Protein AF-A0A964LFG6-F1 (afdb_monomer_lite)

Secondary structure (DSSP, 8-state):
-HHHHHHHHHHHHHHHTT--EEEETTEEEE-GGGHHHHHHHHHHHHHHHHS-------------SSSTT---

Sequence (72 aa):
MESRIFIDGIAQELMDRHIFCYTVHDAVGCLEKDVETVKEVIARHLEEAIGYTPSLKVARPKLQQGLEHFDV

Radius of gyration: 14.75 Å; chains: 1; bounding box: 29×31×47 Å

Foldseek 3Di:
DVQVVLVVVLCVVCVVVVWDWDDDRNDIDGDPVCVVVSLVSNQVSCCVPPVDRDPDDDDDPPPPDDPPPDPD

Structure (mmCIF, N/CA/C/O backbone):
data_AF-A0A964LFG6-F1
#
_entry.id   AF-A0A964LFG6-F1
#
loop_
_atom_site.group_PDB
_atom_site.id
_atom_site.type_symbol
_atom_site.label_atom_id
_atom_site.label_alt_id
_atom_site.label_comp_id
_atom_site.label_asym_id
_atom_site.label_entity_id
_atom_site.label_seq_id
_atom_site.pdbx_PDB_ins_code
_atom_site.Cartn_x
_atom_site.Cartn_y
_atom_site.Cartn_z
_atom_site.occupancy
_atom_site.B_iso_or_equiv
_atom_site.auth_seq_id
_atom_site.auth_comp_id
_atom_site.auth_asym_id
_atom_site.auth_atom_id
_atom_site.pdbx_PDB_model_num
ATOM 1 N N . MET A 1 1 ? -12.926 -13.698 2.706 1.00 53.69 1 MET A N 1
ATOM 2 C CA . MET A 1 1 ? -13.795 -12.599 2.229 1.00 53.69 1 MET A CA 1
ATOM 3 C C . MET A 1 1 ? -13.257 -11.258 2.717 1.00 53.69 1 MET A C 1
ATOM 5 O O . MET A 1 1 ? -13.042 -10.389 1.889 1.00 53.69 1 MET A O 1
ATOM 9 N N . GLU A 1 2 ? -12.920 -11.136 4.005 1.00 59.34 2 GLU A N 1
ATOM 10 C CA . GLU A 1 2 ? -12.355 -9.915 4.614 1.00 59.34 2 GLU A CA 1
ATOM 11 C C . GLU A 1 2 ? -10.994 -9.487 4.034 1.00 59.34 2 GLU A C 1
ATOM 13 O O . GLU A 1 2 ? -10.826 -8.322 3.690 1.00 59.34 2 GLU A O 1
ATOM 18 N N . SER A 1 3 ? -10.059 -10.417 3.795 1.00 60.03 3 SER A N 1
ATOM 19 C CA . SER A 1 3 ? -8.743 -10.077 3.214 1.00 60.03 3 SER A CA 1
ATOM 20 C C . SER A 1 3 ? -8.817 -9.497 1.797 1.00 60.03 3 SER A C 1
ATOM 22 O O . SER A 1 3 ? -7.940 -8.739 1.402 1.00 60.03 3 SER A O 1
ATOM 24 N N . ARG A 1 4 ? -9.861 -9.841 1.028 1.00 59.12 4 ARG A N 1
ATOM 25 C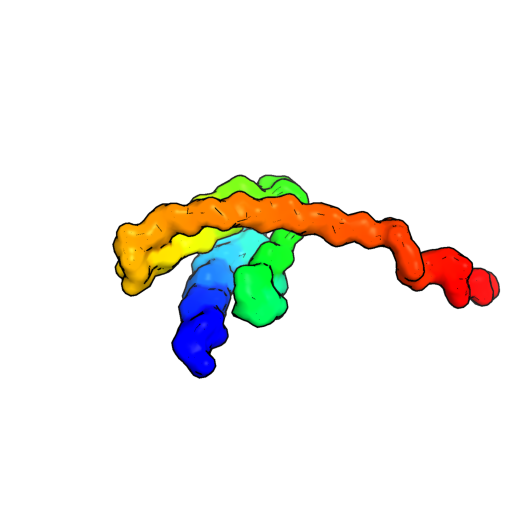 CA . ARG A 1 4 ? -10.040 -9.351 -0.347 1.00 59.12 4 ARG A CA 1
ATOM 26 C C . ARG A 1 4 ? -10.504 -7.895 -0.349 1.00 59.12 4 ARG A C 1
ATOM 28 O O . ARG A 1 4 ? -9.894 -7.085 -1.022 1.00 59.12 4 ARG A O 1
ATOM 35 N N . ILE A 1 5 ? -11.480 -7.560 0.499 1.00 60.12 5 ILE A N 1
ATOM 36 C CA . ILE A 1 5 ? -11.976 -6.184 0.675 1.00 60.12 5 ILE A CA 1
ATOM 37 C C . ILE A 1 5 ? -10.852 -5.255 1.157 1.00 60.12 5 ILE A C 1
ATOM 39 O O . ILE A 1 5 ? -10.730 -4.130 0.684 1.00 60.12 5 ILE A O 1
ATOM 43 N N . PHE A 1 6 ? -10.004 -5.739 2.068 1.00 71.12 6 PHE A N 1
ATOM 44 C CA . PHE A 1 6 ? -8.869 -4.973 2.581 1.00 71.12 6 PHE A CA 1
ATOM 45 C C . PHE A 1 6 ? -7.838 -4.644 1.488 1.00 71.12 6 PHE A C 1
ATOM 47 O O . PHE A 1 6 ? -7.402 -3.505 1.340 1.00 71.12 6 PHE A O 1
ATOM 54 N N . ILE A 1 7 ? -7.489 -5.639 0.673 1.00 79.25 7 ILE A N 1
ATOM 55 C CA . ILE A 1 7 ? -6.527 -5.478 -0.420 1.00 79.25 7 ILE A CA 1
ATOM 56 C C . ILE A 1 7 ? -7.109 -4.665 -1.581 1.00 79.25 7 ILE A C 1
ATOM 58 O O . ILE A 1 7 ? -6.366 -3.928 -2.228 1.00 79.25 7 ILE A O 1
ATOM 62 N N . ASP A 1 8 ? -8.423 -4.728 -1.800 1.00 81.31 8 ASP A N 1
ATOM 63 C CA . ASP A 1 8 ? -9.117 -3.866 -2.759 1.00 81.31 8 ASP A CA 1
ATOM 64 C C . ASP A 1 8 ? -9.008 -2.383 -2.346 1.00 81.31 8 ASP A C 1
ATOM 66 O O . ASP A 1 8 ? -8.775 -1.529 -3.199 1.00 81.31 8 ASP A O 1
ATOM 70 N N . GLY A 1 9 ? -9.084 -2.070 -1.044 1.00 87.12 9 GLY A N 1
ATOM 71 C CA . GLY A 1 9 ? -8.878 -0.711 -0.522 1.00 87.12 9 GLY A CA 1
ATOM 72 C C . GLY A 1 9 ? -7.455 -0.182 -0.735 1.00 87.12 9 GLY A C 1
ATOM 73 O O . GLY A 1 9 ? -7.273 0.948 -1.190 1.00 87.12 9 GLY A O 1
ATOM 74 N N . ILE A 1 10 ? -6.445 -1.021 -0.485 1.00 90.19 10 ILE A N 1
ATOM 75 C CA . ILE A 1 10 ? -5.038 -0.697 -0.772 1.00 90.19 10 ILE A CA 1
ATOM 76 C C . ILE A 1 10 ? -4.837 -0.458 -2.273 1.00 90.19 10 ILE A C 1
ATOM 78 O O . ILE A 1 10 ? -4.2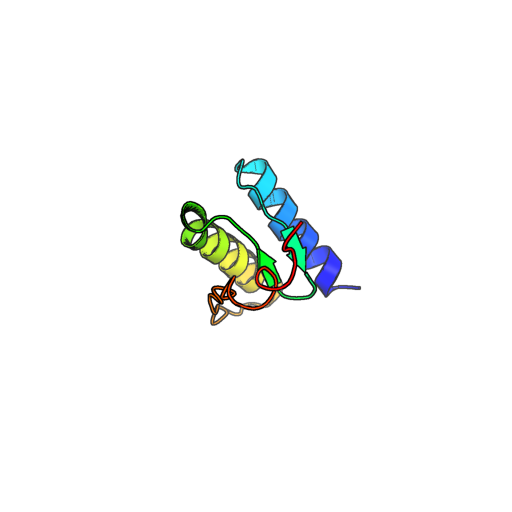13 0.527 -2.667 1.00 90.19 10 ILE A O 1
ATOM 82 N N . ALA A 1 11 ? -5.367 -1.344 -3.119 1.00 90.12 11 ALA A N 1
ATOM 83 C CA . ALA A 1 11 ? -5.235 -1.232 -4.567 1.00 90.12 11 ALA A CA 1
ATOM 84 C C . ALA A 1 11 ? -5.919 0.030 -5.109 1.00 90.12 11 ALA A C 1
ATOM 86 O O . ALA A 1 11 ? -5.346 0.711 -5.958 1.00 90.12 11 ALA A O 1
ATOM 87 N N . GLN A 1 12 ? -7.106 0.370 -4.597 1.00 91.12 12 GLN A N 1
ATOM 88 C CA . GLN A 1 12 ? -7.815 1.592 -4.972 1.00 91.12 12 GLN A CA 1
ATOM 89 C C . GLN A 1 12 ? -6.967 2.831 -4.678 1.00 91.12 12 GLN A C 1
ATOM 91 O O . GLN A 1 12 ? -6.768 3.659 -5.563 1.00 91.12 12 GLN A O 1
ATOM 96 N N . GLU A 1 13 ? -6.401 2.931 -3.474 1.00 94.12 13 GLU A N 1
ATOM 97 C CA . GLU A 1 13 ? -5.581 4.086 -3.119 1.00 94.12 13 GLU A CA 1
ATOM 98 C C . GLU A 1 13 ? -4.309 4.188 -3.978 1.00 94.12 13 GLU A C 1
ATOM 100 O O . GLU A 1 13 ? -3.920 5.278 -4.400 1.00 94.12 13 GLU A O 1
ATOM 105 N N . LEU A 1 14 ? -3.651 3.062 -4.264 1.00 94.44 14 LEU A N 1
ATOM 106 C CA . LEU A 1 14 ? -2.476 3.048 -5.138 1.00 94.44 14 LEU A CA 1
ATOM 107 C C . LEU A 1 14 ? -2.822 3.531 -6.552 1.00 94.44 14 LEU A C 1
ATOM 109 O O . LEU A 1 14 ? -2.087 4.341 -7.119 1.00 94.44 14 LEU A O 1
ATOM 113 N N . MET A 1 15 ? -3.969 3.111 -7.086 1.00 92.56 15 MET A N 1
ATOM 114 C CA . MET A 1 15 ? -4.459 3.566 -8.386 1.00 92.56 15 MET A CA 1
ATOM 115 C C . MET A 1 15 ? -4.799 5.062 -8.388 1.00 92.56 15 MET A C 1
ATOM 117 O O . MET A 1 15 ? -4.438 5.755 -9.342 1.00 92.56 15 MET A O 1
ATOM 121 N N . ASP A 1 16 ? -5.400 5.581 -7.312 1.00 94.50 16 ASP A N 1
ATOM 122 C CA . ASP A 1 16 ? -5.677 7.017 -7.140 1.00 94.50 16 ASP A CA 1
ATOM 123 C C . ASP A 1 16 ? -4.380 7.849 -7.098 1.00 94.50 16 ASP A C 1
ATOM 125 O O . ASP A 1 16 ? -4.353 9.004 -7.524 1.00 94.50 16 ASP A O 1
ATOM 129 N N . ARG A 1 17 ? -3.272 7.247 -6.647 1.00 94.19 17 ARG A N 1
ATOM 130 C CA . ARG A 1 17 ? -1.917 7.826 -6.677 1.00 94.19 17 ARG A CA 1
ATOM 131 C C . ARG A 1 17 ? -1.172 7.595 -8.002 1.00 94.19 17 ARG A C 1
ATOM 133 O O . ARG A 1 17 ? 0.013 7.909 -8.088 1.00 94.19 17 ARG A O 1
ATOM 140 N N . HIS A 1 18 ? -1.833 7.054 -9.027 1.00 94.50 18 HIS A N 1
ATOM 141 C CA . HIS A 1 18 ? -1.238 6.663 -10.313 1.00 94.50 18 HIS A CA 1
ATOM 142 C C . HIS A 1 18 ? -0.110 5.620 -10.206 1.00 94.50 18 HIS A C 1
ATOM 144 O O . HIS A 1 18 ? 0.779 5.559 -11.060 1.00 94.50 18 HIS A O 1
ATOM 150 N N . ILE A 1 19 ? -0.154 4.772 -9.177 1.00 94.06 19 ILE A N 1
ATOM 151 C CA . ILE A 1 19 ? 0.773 3.656 -8.989 1.00 94.06 19 ILE A CA 1
ATOM 152 C C . ILE A 1 19 ? 0.104 2.391 -9.511 1.00 94.06 19 ILE A C 1
ATOM 154 O O . ILE A 1 19 ? -0.889 1.917 -8.964 1.00 94.06 19 ILE A O 1
ATOM 158 N N . PHE A 1 20 ? 0.667 1.825 -10.577 1.00 90.94 20 PHE A N 1
ATOM 159 C CA . PHE A 1 20 ? 0.182 0.558 -11.106 1.00 90.94 20 PHE A CA 1
ATOM 160 C C . PHE A 1 20 ? 0.510 -0.580 -10.135 1.00 90.94 20 PHE A C 1
ATOM 162 O O . PHE A 1 20 ? 1.677 -0.807 -9.796 1.00 90.94 20 PHE A O 1
ATOM 169 N N . CYS A 1 21 ? -0.513 -1.331 -9.738 1.00 90.56 21 CYS A N 1
ATOM 170 C CA . CYS A 1 21 ? -0.362 -2.503 -8.892 1.00 90.56 21 CYS A CA 1
ATOM 171 C C . CYS A 1 21 ? -1.266 -3.650 -9.342 1.00 90.56 21 CYS A C 1
ATOM 173 O O . CYS A 1 21 ? -2.304 -3.441 -9.969 1.00 90.56 21 CYS A O 1
ATOM 175 N N . TYR A 1 22 ? -0.896 -4.869 -8.965 1.00 87.31 22 TYR A N 1
ATOM 176 C CA . TYR A 1 22 ? -1.774 -6.033 -9.031 1.00 87.31 22 TYR A CA 1
ATOM 177 C C . TYR A 1 22 ? -1.760 -6.758 -7.691 1.00 87.31 22 TYR A C 1
ATOM 179 O O . TYR A 1 22 ? -0.790 -6.676 -6.939 1.00 87.31 22 TYR A O 1
ATOM 187 N N . THR A 1 23 ? -2.832 -7.475 -7.384 1.00 85.19 23 THR A N 1
ATOM 188 C CA . THR A 1 23 ? -2.997 -8.139 -6.093 1.00 85.19 23 THR A CA 1
ATOM 189 C C . THR A 1 23 ? -3.107 -9.646 -6.290 1.00 85.19 23 THR A C 1
ATOM 191 O O . THR A 1 23 ? -3.774 -10.125 -7.207 1.00 85.19 23 THR A O 1
ATOM 194 N N . VAL A 1 24 ? -2.408 -10.415 -5.457 1.00 82.12 24 VAL A N 1
ATOM 195 C CA . VAL A 1 24 ? -2.439 -11.884 -5.468 1.00 82.12 24 VAL A CA 1
ATOM 196 C C . VAL A 1 24 ? -2.497 -12.363 -4.030 1.00 82.12 24 VAL A C 1
ATOM 198 O O . VAL A 1 24 ? -1.501 -12.279 -3.326 1.00 82.12 24 VAL A O 1
ATOM 201 N N . HIS A 1 25 ? -3.647 -12.890 -3.608 1.00 80.12 25 HIS A N 1
ATOM 202 C CA . HIS A 1 25 ? -3.886 -13.338 -2.233 1.00 80.12 25 HIS A CA 1
ATOM 203 C C . HIS A 1 25 ? -3.517 -12.282 -1.186 1.00 80.12 25 HIS A C 1
ATOM 205 O O . HIS A 1 25 ? -4.317 -11.389 -0.968 1.00 80.12 25 HIS A O 1
ATOM 211 N N . ASP A 1 26 ? -2.356 -12.401 -0.548 1.00 78.69 26 ASP A N 1
ATOM 212 C CA . ASP A 1 26 ? -1.797 -11.540 0.496 1.00 78.69 26 ASP A CA 1
ATOM 213 C C . ASP A 1 26 ? -0.627 -10.666 -0.001 1.00 78.69 26 ASP A C 1
ATOM 215 O O . ASP A 1 26 ? 0.049 -10.007 0.789 1.00 78.69 26 ASP A O 1
ATOM 219 N N . ALA A 1 27 ? -0.388 -10.641 -1.313 1.00 84.44 27 ALA A N 1
ATOM 220 C CA . ALA A 1 27 ? 0.689 -9.905 -1.953 1.00 84.44 27 ALA A CA 1
ATOM 221 C C . ALA A 1 27 ? 0.171 -8.780 -2.858 1.00 84.44 27 ALA A C 1
ATOM 223 O O . ALA A 1 27 ? -0.832 -8.918 -3.564 1.00 84.44 27 ALA A O 1
ATOM 224 N N . VAL A 1 28 ? 0.932 -7.685 -2.892 1.00 88.94 28 VAL A N 1
ATOM 225 C CA . VAL A 1 28 ? 0.768 -6.577 -3.838 1.00 88.94 28 VAL A CA 1
ATOM 226 C C . VAL A 1 28 ? 2.012 -6.529 -4.718 1.00 88.94 28 VAL A C 1
ATOM 228 O O . VAL A 1 28 ? 3.126 -6.336 -4.230 1.00 88.94 28 VAL A O 1
ATOM 231 N N . GLY A 1 29 ? 1.831 -6.727 -6.018 1.00 90.44 29 GLY A N 1
ATOM 232 C CA . GLY A 1 29 ? 2.867 -6.529 -7.019 1.00 90.44 29 GLY A CA 1
ATOM 233 C C . GLY A 1 29 ? 2.866 -5.092 -7.528 1.00 90.44 29 GLY A C 1
ATOM 234 O O . GLY A 1 29 ? 1.808 -4.524 -7.789 1.00 90.44 29 GLY A O 1
ATOM 235 N N . CYS A 1 30 ? 4.053 -4.509 -7.673 1.00 91.94 30 CYS A N 1
ATOM 236 C CA . CYS A 1 30 ? 4.268 -3.144 -8.150 1.00 91.94 30 CYS A CA 1
ATOM 237 C C . CYS A 1 30 ? 5.605 -3.036 -8.896 1.00 91.94 30 CYS A C 1
ATOM 239 O O . CYS A 1 30 ? 6.405 -3.977 -8.907 1.00 91.94 30 CYS A O 1
ATOM 241 N N . LEU A 1 31 ? 5.851 -1.891 -9.535 1.00 91.31 31 LEU A N 1
ATOM 242 C CA . LEU A 1 31 ? 7.153 -1.593 -10.129 1.00 91.31 31 LEU A CA 1
ATOM 243 C C . LEU A 1 31 ? 8.189 -1.323 -9.030 1.00 91.31 31 LEU A C 1
ATOM 245 O O . LEU A 1 31 ? 7.870 -0.734 -8.002 1.00 91.31 31 LEU A O 1
ATOM 249 N N . GLU A 1 32 ? 9.453 -1.684 -9.274 1.00 90.38 32 GLU A N 1
ATOM 250 C CA . GLU A 1 32 ? 10.534 -1.531 -8.283 1.00 90.38 32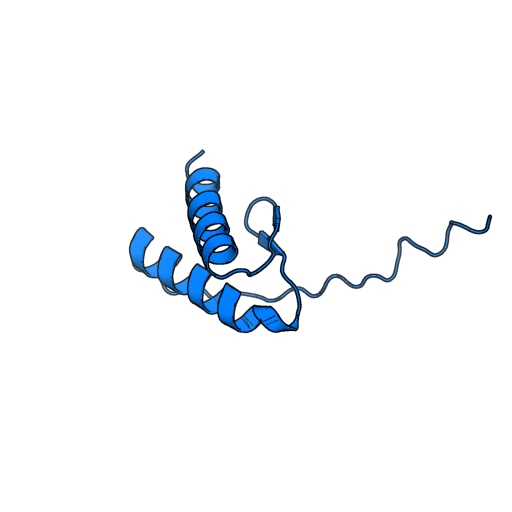 GLU A CA 1
ATOM 251 C C .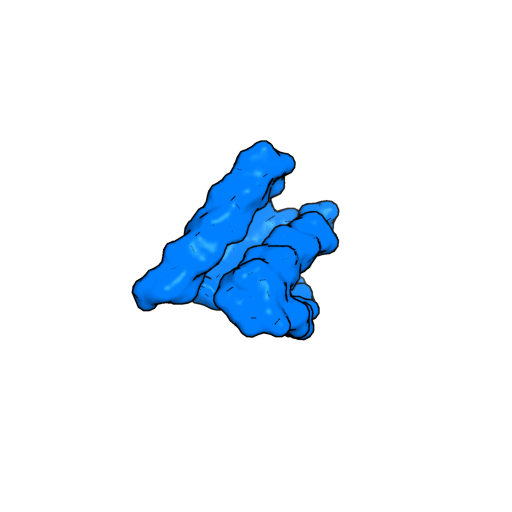 GLU A 1 32 ? 10.667 -0.092 -7.758 1.00 90.38 32 GLU A C 1
ATOM 253 O O . GLU A 1 32 ? 10.890 0.116 -6.568 1.00 90.38 32 GLU A O 1
ATOM 258 N N . LYS A 1 33 ? 10.465 0.899 -8.634 1.00 92.38 33 LYS A N 1
ATOM 259 C CA . LYS A 1 33 ? 10.515 2.327 -8.285 1.00 92.38 33 LYS A CA 1
ATOM 260 C C . LYS A 1 33 ? 9.449 2.755 -7.263 1.00 92.38 33 LYS A C 1
ATOM 262 O O . LYS A 1 33 ? 9.656 3.747 -6.576 1.00 92.38 33 LYS A O 1
ATOM 267 N N . ASP A 1 34 ? 8.342 2.017 -7.164 1.00 94.81 34 ASP A N 1
ATOM 268 C CA . ASP A 1 34 ? 7.172 2.372 -6.352 1.00 94.81 34 ASP A CA 1
ATOM 269 C C . ASP A 1 34 ? 7.106 1.558 -5.042 1.00 94.81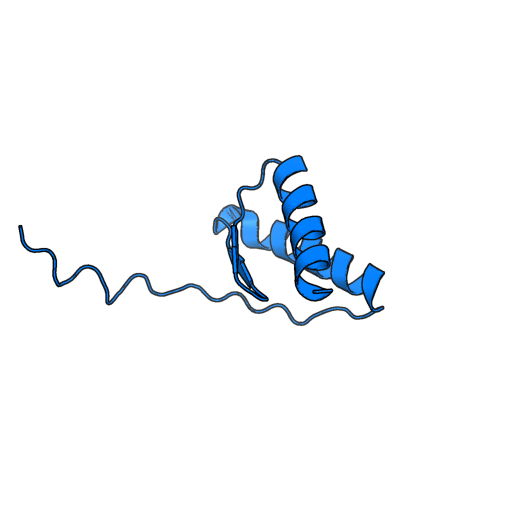 34 ASP A C 1
ATOM 271 O O . ASP A 1 34 ? 6.216 1.772 -4.219 1.00 94.81 34 ASP A O 1
ATOM 275 N N . VAL A 1 35 ? 8.057 0.637 -4.814 1.00 92.25 35 VAL A N 1
ATOM 276 C CA . VAL A 1 35 ? 8.054 -0.316 -3.685 1.00 92.25 35 VAL A CA 1
ATOM 277 C C . VAL A 1 35 ? 7.944 0.370 -2.327 1.00 92.25 35 VAL A C 1
ATOM 279 O O . VAL A 1 35 ? 7.200 -0.097 -1.467 1.00 92.25 35 VAL A O 1
ATOM 282 N N . GLU A 1 36 ? 8.665 1.470 -2.112 1.00 93.19 36 GLU A N 1
ATOM 283 C CA . GLU A 1 36 ? 8.634 2.161 -0.819 1.00 93.19 36 GLU A CA 1
ATOM 284 C C . GLU A 1 36 ? 7.286 2.846 -0.570 1.00 93.19 36 GLU A C 1
ATOM 286 O O . GLU A 1 36 ? 6.737 2.726 0.524 1.00 93.19 36 GLU A O 1
ATOM 291 N N . THR A 1 37 ? 6.687 3.462 -1.592 1.00 94.12 37 THR A N 1
ATOM 292 C CA . THR A 1 37 ? 5.346 4.051 -1.480 1.00 94.12 37 THR A CA 1
ATOM 293 C C . THR A 1 37 ? 4.278 2.982 -1.264 1.00 94.12 37 THR A C 1
ATOM 295 O O . THR A 1 37 ? 3.379 3.157 -0.446 1.00 94.12 37 THR A O 1
ATOM 298 N N . VAL A 1 38 ? 4.386 1.840 -1.946 1.00 93.12 38 VAL A N 1
ATOM 299 C CA . VAL A 1 38 ? 3.465 0.713 -1.751 1.00 93.12 38 VAL A CA 1
ATOM 300 C C . VAL A 1 38 ? 3.571 0.155 -0.332 1.00 93.12 38 VAL A C 1
ATOM 302 O O . VAL A 1 38 ? 2.547 -0.094 0.303 1.00 93.12 38 VAL A O 1
ATOM 305 N N . LYS A 1 39 ? 4.789 0.015 0.205 1.00 92.31 39 LYS A N 1
ATOM 306 C CA . LYS A 1 39 ? 5.005 -0.401 1.600 1.00 92.31 39 LYS A CA 1
ATOM 307 C C . LYS A 1 39 ? 4.370 0.567 2.593 1.00 92.31 39 LYS A C 1
ATOM 309 O O . LYS A 1 39 ? 3.747 0.110 3.545 1.00 92.31 39 LYS A O 1
ATOM 314 N N . GLU A 1 40 ? 4.514 1.870 2.371 1.00 92.88 40 GLU A N 1
ATOM 315 C CA . GLU A 1 40 ? 3.906 2.903 3.215 1.00 92.88 40 GLU A CA 1
ATOM 316 C C . GLU A 1 40 ? 2.377 2.773 3.249 1.00 92.88 40 GLU A C 1
ATOM 318 O O . GLU A 1 40 ? 1.788 2.726 4.329 1.00 92.88 40 GLU A O 1
ATOM 323 N N . VAL A 1 41 ? 1.736 2.646 2.081 1.00 92.44 41 VAL A N 1
ATOM 324 C CA . VAL A 1 41 ? 0.273 2.509 1.983 1.00 92.44 41 VAL A CA 1
ATOM 325 C C . VAL A 1 41 ? -0.205 1.239 2.686 1.00 92.44 41 VAL A C 1
ATOM 327 O O . VAL A 1 41 ? -1.113 1.304 3.513 1.00 92.44 41 VAL A O 1
ATOM 330 N N . ILE A 1 42 ? 0.434 0.094 2.425 1.00 90.44 42 ILE A N 1
ATOM 331 C CA . ILE A 1 42 ? 0.080 -1.177 3.074 1.00 90.44 42 ILE A CA 1
ATOM 332 C C . ILE A 1 42 ? 0.233 -1.075 4.597 1.00 90.44 42 ILE A C 1
ATOM 334 O O . ILE A 1 42 ? -0.649 -1.518 5.334 1.00 90.44 42 ILE A O 1
ATOM 338 N N . ALA A 1 43 ? 1.342 -0.504 5.076 1.00 90.06 43 ALA A N 1
ATOM 339 C CA . ALA A 1 43 ? 1.608 -0.371 6.504 1.00 90.06 43 ALA A CA 1
ATOM 340 C C . ALA A 1 43 ? 0.547 0.489 7.197 1.00 90.06 43 ALA A C 1
ATOM 342 O O . ALA A 1 43 ? 0.028 0.077 8.231 1.00 90.06 43 ALA A O 1
ATOM 343 N N . ARG A 1 44 ? 0.177 1.627 6.598 1.00 90.56 44 ARG A N 1
ATOM 344 C CA . ARG A 1 44 ? -0.836 2.526 7.156 1.00 90.56 44 ARG A CA 1
ATOM 345 C C . ARG A 1 44 ? -2.219 1.877 7.213 1.00 90.56 44 ARG A C 1
ATOM 347 O O . ARG A 1 44 ? -2.866 1.933 8.251 1.00 90.56 44 ARG A O 1
ATOM 354 N N . HIS A 1 45 ? -2.646 1.201 6.144 1.00 88.56 45 HIS A N 1
ATOM 355 C CA . HIS A 1 45 ? -3.926 0.475 6.138 1.00 88.56 45 HIS A CA 1
ATOM 356 C C . HIS A 1 45 ? -3.966 -0.624 7.206 1.00 88.56 45 HIS A C 1
ATOM 358 O O . HIS A 1 45 ? -4.991 -0.819 7.855 1.00 88.56 45 HIS A O 1
ATOM 364 N N . LEU A 1 46 ? -2.860 -1.348 7.412 1.00 84.88 46 LEU A N 1
ATOM 365 C CA . LEU A 1 46 ? -2.786 -2.395 8.438 1.00 84.88 46 LEU A CA 1
ATOM 366 C C . LEU A 1 46 ? -2.782 -1.807 9.855 1.00 84.88 46 LEU A C 1
ATOM 368 O O . LEU A 1 46 ? -3.449 -2.339 10.742 1.00 84.88 46 LEU A O 1
ATOM 372 N N . GLU A 1 47 ? -2.105 -0.682 10.062 1.00 88.31 47 GLU A N 1
ATOM 373 C CA . GLU A 1 47 ? -2.134 0.034 11.335 1.00 88.31 47 GLU A CA 1
ATOM 374 C C . GLU A 1 47 ? -3.544 0.549 11.665 1.00 88.31 47 GLU A C 1
ATOM 376 O O . GLU A 1 47 ? -4.020 0.349 12.780 1.00 88.31 47 GLU A O 1
ATOM 381 N N . GLU A 1 48 ? -4.259 1.115 10.691 1.00 87.38 48 GLU A N 1
ATOM 382 C CA . GLU A 1 48 ? -5.639 1.591 10.861 1.00 87.38 48 GLU A CA 1
ATOM 383 C C . GLU A 1 48 ? -6.635 0.448 11.111 1.00 87.38 48 GLU A C 1
ATOM 385 O O . GLU A 1 48 ? -7.540 0.581 11.935 1.00 87.38 48 GLU A O 1
ATOM 390 N N . ALA A 1 49 ? -6.476 -0.684 10.421 1.00 84.50 49 ALA A N 1
ATOM 391 C CA . ALA A 1 49 ? -7.427 -1.790 10.504 1.00 84.50 49 ALA A CA 1
ATOM 392 C C . ALA A 1 49 ? -7.262 -2.646 11.766 1.00 84.50 49 ALA A C 1
ATOM 394 O O . ALA A 1 49 ? -8.257 -3.111 12.323 1.00 84.50 49 ALA A O 1
ATOM 395 N N . ILE A 1 50 ? -6.021 -2.905 12.194 1.00 82.94 50 ILE A N 1
ATOM 396 C CA . ILE A 1 50 ? -5.731 -3.875 13.265 1.00 82.94 50 ILE A CA 1
ATOM 397 C C . ILE A 1 50 ? -4.771 -3.349 14.341 1.00 82.94 50 ILE A C 1
ATOM 399 O O . ILE A 1 50 ? -4.387 -4.110 15.230 1.00 82.94 50 ILE A O 1
ATOM 403 N N . GLY A 1 51 ? -4.378 -2.070 14.293 1.00 82.62 51 GLY A N 1
ATOM 404 C CA . GLY A 1 51 ? -3.474 -1.466 15.279 1.00 82.62 51 GLY A CA 1
ATOM 405 C C . GLY A 1 51 ? -2.069 -2.068 15.265 1.00 82.62 51 GLY A C 1
ATOM 406 O O . GLY A 1 51 ? -1.384 -2.058 16.288 1.00 82.62 51 GLY A O 1
ATOM 407 N N . TYR A 1 52 ? -1.657 -2.656 14.139 1.00 77.06 52 TYR A N 1
ATOM 408 C CA . TYR A 1 52 ? -0.409 -3.401 14.021 1.00 77.06 52 TYR A CA 1
ATOM 409 C C . TYR A 1 52 ? 0.442 -2.876 12.870 1.00 77.06 52 TYR A C 1
ATOM 411 O O . TYR A 1 52 ? -0.010 -2.826 11.729 1.00 77.06 52 TYR A O 1
ATOM 419 N N . THR A 1 53 ? 1.706 -2.567 13.164 1.00 74.69 53 THR A N 1
ATOM 420 C CA . THR A 1 53 ? 2.704 -2.232 12.146 1.00 74.69 53 THR A CA 1
ATOM 421 C C . THR A 1 53 ? 3.315 -3.519 11.574 1.00 74.69 53 THR A C 1
ATOM 423 O O . THR A 1 53 ? 4.044 -4.225 12.279 1.00 74.69 53 THR A O 1
ATOM 426 N N . PRO A 1 54 ? 3.056 -3.855 10.302 1.00 74.50 54 PRO A N 1
ATOM 427 C CA . PRO A 1 54 ? 3.498 -5.111 9.713 1.00 74.50 54 PRO A CA 1
ATOM 428 C C . PRO A 1 54 ? 4.988 -5.120 9.362 1.00 74.50 54 PRO A C 1
ATOM 430 O O . PRO A 1 54 ? 5.543 -4.149 8.849 1.00 74.50 54 PRO A O 1
ATOM 433 N N . SER A 1 55 ? 5.630 -6.279 9.533 1.00 79.81 55 SER A N 1
ATOM 434 C CA . SER A 1 55 ? 6.932 -6.539 8.913 1.00 79.81 55 SER A CA 1
ATOM 435 C C . SER A 1 55 ? 6.729 -6.937 7.448 1.00 79.81 55 SER A C 1
ATOM 437 O O . SER A 1 55 ? 6.463 -8.098 7.132 1.00 79.81 55 SER A O 1
ATOM 439 N N . LEU A 1 56 ? 6.822 -5.959 6.545 1.00 83.19 56 LEU A N 1
ATOM 440 C CA . LEU A 1 56 ? 6.672 -6.179 5.106 1.00 83.19 56 LEU A CA 1
ATOM 441 C C . LEU A 1 56 ? 7.960 -6.745 4.499 1.00 83.19 56 LEU A C 1
ATOM 443 O O . LEU A 1 56 ? 9.049 -6.203 4.693 1.00 83.19 56 LEU A O 1
ATOM 447 N N . LYS A 1 57 ? 7.829 -7.822 3.719 1.00 84.50 57 LYS A N 1
ATOM 448 C CA . LYS A 1 57 ? 8.936 -8.436 2.973 1.00 84.50 57 LYS A CA 1
ATOM 449 C C . LYS A 1 57 ? 8.797 -8.126 1.489 1.00 84.50 57 LYS A C 1
ATOM 451 O O . LYS A 1 57 ? 7.739 -8.339 0.909 1.00 84.50 57 LYS A O 1
ATOM 456 N N . VAL A 1 58 ? 9.886 -7.684 0.867 1.00 84.25 58 VAL A N 1
ATOM 457 C CA . VAL A 1 58 ? 9.954 -7.500 -0.588 1.00 84.25 58 VAL A CA 1
ATOM 458 C C . VAL A 1 58 ? 10.528 -8.770 -1.203 1.00 84.25 58 VAL A C 1
ATOM 460 O O . VAL A 1 58 ? 11.703 -9.084 -1.012 1.00 84.25 58 VAL A O 1
ATOM 463 N N . ALA A 1 59 ? 9.703 -9.505 -1.944 1.00 82.50 59 ALA A N 1
ATOM 464 C CA . ALA A 1 59 ? 10.163 -10.605 -2.777 1.00 82.50 59 ALA A CA 1
ATOM 465 C C . ALA A 1 59 ? 10.399 -10.085 -4.198 1.00 82.50 59 ALA A C 1
ATOM 467 O O . ALA A 1 59 ? 9.489 -9.555 -4.829 1.00 82.50 59 ALA A O 1
ATOM 468 N N . ARG A 1 60 ? 11.620 -10.248 -4.713 1.00 77.12 60 ARG A N 1
ATOM 469 C CA . ARG A 1 60 ? 11.908 -10.060 -6.138 1.00 77.12 60 ARG A CA 1
ATOM 470 C C . ARG A 1 60 ? 11.814 -11.435 -6.793 1.00 77.12 60 ARG A C 1
ATOM 472 O O . ARG A 1 60 ? 12.731 -12.236 -6.583 1.00 77.12 60 ARG A O 1
ATOM 479 N N . PRO A 1 61 ? 10.731 -11.768 -7.515 1.00 67.44 61 PRO A N 1
ATOM 480 C CA . PRO A 1 61 ? 10.703 -13.018 -8.252 1.00 67.44 61 PRO A CA 1
ATOM 481 C C . PRO A 1 61 ? 11.882 -13.004 -9.225 1.00 67.44 61 PRO A C 1
ATOM 483 O O . PRO A 1 61 ? 12.031 -12.083 -10.029 1.00 67.44 61 PRO A O 1
A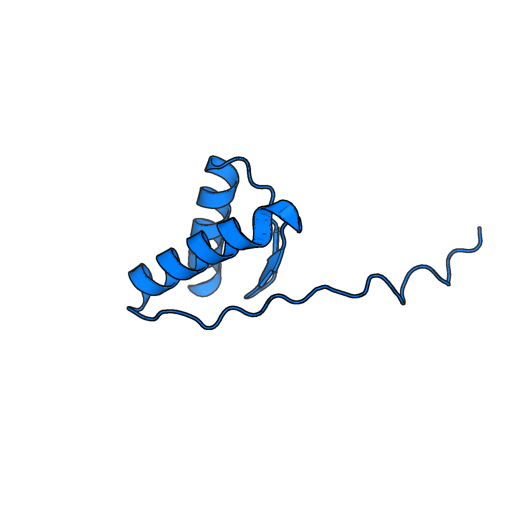TOM 486 N N . LYS A 1 62 ? 12.761 -14.004 -9.127 1.00 56.91 62 LYS A N 1
ATOM 487 C CA . LYS A 1 62 ? 13.757 -14.226 -10.169 1.00 56.91 62 LYS A CA 1
ATOM 488 C C . LYS A 1 62 ? 12.973 -14.619 -11.415 1.00 56.91 62 LYS A C 1
ATOM 490 O O . LYS A 1 62 ? 12.478 -15.738 -11.497 1.00 56.91 62 LYS A O 1
ATOM 495 N N . LEU A 1 63 ? 12.853 -13.713 -12.382 1.00 53.69 63 LEU A N 1
ATOM 496 C CA . LEU A 1 63 ? 12.506 -14.059 -13.761 1.00 53.69 63 LEU A CA 1
ATOM 497 C C . LEU A 1 63 ? 13.687 -14.834 -14.375 1.00 53.69 63 LEU A C 1
ATOM 499 O O . LEU A 1 63 ? 14.369 -14.360 -15.271 1.00 53.69 63 LEU A O 1
ATOM 503 N N . GLN A 1 64 ? 14.000 -15.999 -13.820 1.00 47.31 64 GLN A N 1
ATOM 504 C CA . GLN A 1 64 ? 14.997 -16.942 -14.310 1.00 47.31 64 GLN A CA 1
ATOM 505 C C . GLN A 1 64 ? 14.469 -18.325 -13.957 1.00 47.31 64 GLN A C 1
ATOM 507 O O . GLN A 1 64 ? 14.754 -18.801 -12.864 1.00 47.31 64 GLN A O 1
ATOM 512 N N . GLN A 1 65 ? 13.621 -18.881 -14.830 1.00 44.94 65 GLN A N 1
ATOM 513 C CA . GLN A 1 65 ? 13.363 -20.330 -14.998 1.00 44.94 65 GLN A CA 1
ATOM 514 C C . GLN A 1 65 ? 12.170 -20.655 -15.924 1.00 44.94 65 GLN A C 1
ATOM 516 O O . GLN A 1 65 ? 11.796 -21.814 -16.038 1.00 44.94 65 GLN A O 1
ATOM 521 N N . GLY A 1 66 ? 11.564 -19.671 -16.605 1.00 44.72 66 GLY A N 1
ATOM 522 C CA . GLY A 1 66 ? 10.435 -19.920 -17.521 1.00 44.72 66 GLY A CA 1
ATOM 523 C C . GLY A 1 66 ? 10.665 -19.585 -18.999 1.00 44.72 66 GLY A C 1
ATOM 524 O O . GLY A 1 66 ? 9.809 -19.903 -19.814 1.00 44.72 66 GLY A O 1
ATOM 525 N N . LEU A 1 67 ? 11.776 -18.934 -19.358 1.00 44.38 67 LEU A N 1
ATOM 526 C CA . LEU A 1 67 ? 12.028 -18.462 -20.732 1.00 44.38 67 LEU A CA 1
ATOM 527 C C . LEU A 1 67 ? 13.060 -19.300 -21.505 1.00 44.38 67 LEU A C 1
ATOM 529 O O . LEU A 1 67 ? 13.287 -19.032 -22.676 1.00 44.38 67 LEU A O 1
ATOM 533 N N . GLU A 1 68 ? 13.637 -20.343 -20.903 1.00 44.66 68 GLU A N 1
ATOM 534 C CA . GLU A 1 68 ? 14.621 -21.220 -21.570 1.00 44.66 68 GLU A CA 1
ATOM 535 C C . GLU A 1 68 ? 13.979 -22.333 -22.430 1.00 44.66 68 GLU A C 1
ATOM 537 O O . GLU A 1 68 ? 14.669 -23.236 -22.891 1.00 44.66 68 GLU A O 1
ATOM 542 N N . HIS A 1 69 ? 12.659 -22.294 -22.663 1.00 45.91 69 HIS A N 1
ATOM 543 C CA . HIS A 1 69 ? 11.943 -23.326 -23.434 1.00 45.91 69 HIS A CA 1
ATOM 544 C C . HIS A 1 69 ? 11.090 -22.811 -24.600 1.00 45.91 69 HIS A C 1
ATOM 546 O O . HIS A 1 69 ? 10.295 -23.569 -25.147 1.00 45.91 69 HIS A O 1
ATOM 552 N N . PHE A 1 70 ? 11.274 -21.562 -25.026 1.00 41.94 70 PHE A N 1
ATOM 553 C CA . PHE A 1 70 ? 10.714 -21.088 -26.294 1.00 41.94 70 PHE A CA 1
ATOM 554 C C . PHE A 1 70 ? 11.840 -20.709 -27.256 1.00 41.94 70 PHE A C 1
ATOM 556 O O . PHE A 1 70 ? 12.049 -19.538 -27.555 1.00 41.94 70 PHE A O 1
ATOM 563 N N . ASP A 1 71 ? 12.549 -21.731 -27.737 1.00 38.44 71 ASP A N 1
ATOM 564 C CA . ASP A 1 71 ? 13.142 -21.679 -29.072 1.00 38.44 71 ASP A CA 1
ATOM 565 C C . ASP A 1 71 ? 11.990 -21.861 -30.075 1.00 38.44 71 ASP A C 1
ATOM 567 O O . ASP A 1 71 ? 11.388 -22.936 -30.151 1.00 38.44 71 ASP A O 1
ATOM 571 N N . VAL A 1 72 ? 11.644 -20.787 -30.792 1.00 42.16 72 VAL A N 1
ATOM 572 C CA . VAL A 1 72 ? 10.840 -20.831 -32.027 1.00 42.16 72 VAL A CA 1
ATOM 573 C C . VAL A 1 72 ? 11.769 -20.557 -33.195 1.00 42.16 72 VAL A C 1
ATOM 575 O O . VAL A 1 72 ? 12.523 -19.562 -33.102 1.00 42.16 72 VAL A O 1
#

pLDDT: mean 78.77, std 16.85, range [38.44, 94.81]